Protein AF-A0ABD0RHL5-F1 (afdb_monomer)

Sequence (96 aa):
MDLGRPHHSIRCMAVVHDKVWCGNKNKIHVIQPKSMQIEKSFDAHPRKESQVRQLAWIGDGVWVSIRLDSTLRLYHALTHQHLQDVDIEPYVSKML

Organism: Cirrhinus mrigala (NCBI:txid683832)

Mean predicted aligned error: 4.78 Å

Nearest PDB structures (foldseek):
  2faw-assembly2_B  TM=7.941E-01  e=1.315E-03  Carica papaya
  8s9s-assembly1_1  TM=8.165E-01  e=1.350E-02  Homo sapiens
  8eoi-assembly1_A  TM=7.685E-01  e=3.579E-02  Homo sapiens
  9c7v-assembly1_1  TM=8.052E-01  e=6.493E-02  Homo sapiens
  6ww7-assembly1_A  TM=7.686E-01  e=4.692E-02  Homo sapiens

Structure (mmCIF, N/CA/C/O backbone):
data_AF-A0ABD0RHL5-F1
#
_entry.id   AF-A0ABD0RHL5-F1
#
loop_
_atom_site.group_PDB
_atom_site.id
_atom_site.type_symbol
_atom_site.label_atom_id
_atom_site.label_alt_id
_atom_site.label_comp_id
_atom_site.label_asym_id
_atom_site.label_entity_id
_atom_site.label_seq_id
_atom_site.pdbx_PDB_ins_code
_atom_site.Cartn_x
_atom_site.Cartn_y
_atom_site.Cartn_z
_atom_site.occupancy
_atom_site.B_iso_or_equiv
_atom_site.auth_seq_id
_atom_site.auth_comp_id
_atom_site.auth_asym_id
_atom_site.auth_atom_id
_atom_site.pdbx_PDB_model_num
ATOM 1 N N . MET A 1 1 ? -9.231 16.945 13.592 1.00 53.72 1 MET A N 1
ATOM 2 C CA . MET A 1 1 ? -8.273 16.058 12.909 1.00 53.72 1 MET A CA 1
ATOM 3 C C . MET A 1 1 ? -7.630 16.874 11.806 1.00 53.72 1 MET A C 1
ATOM 5 O O . MET A 1 1 ? -8.352 17.322 10.928 1.00 53.72 1 MET A O 1
ATOM 9 N N . ASP A 1 2 ? -6.333 17.145 11.898 1.00 57.09 2 ASP A N 1
ATOM 10 C CA . ASP A 1 2 ? -5.582 17.802 10.827 1.00 57.09 2 ASP A CA 1
ATOM 11 C C . ASP A 1 2 ? -4.452 16.853 10.411 1.00 57.09 2 ASP A C 1
ATOM 13 O O . ASP A 1 2 ? -3.783 16.278 11.269 1.00 57.09 2 ASP A O 1
ATOM 17 N N . LEU A 1 3 ? -4.269 16.653 9.106 1.00 62.06 3 LEU A N 1
ATOM 18 C CA . LEU A 1 3 ? -3.155 15.875 8.547 1.00 62.06 3 LEU A CA 1
ATOM 19 C C . LEU A 1 3 ? -1.852 16.707 8.510 1.00 62.06 3 LEU A C 1
ATOM 21 O O . LEU A 1 3 ? -0.839 16.260 7.973 1.00 62.06 3 LEU A O 1
ATOM 25 N N . GLY A 1 4 ? -1.880 17.909 9.095 1.00 60.47 4 GLY A N 1
ATOM 26 C CA . GLY A 1 4 ? -0.854 18.940 9.019 1.00 60.47 4 GLY A CA 1
ATOM 27 C C . GLY A 1 4 ? -1.260 20.030 8.023 1.00 60.47 4 GLY A C 1
ATOM 28 O O . GLY A 1 4 ? -2.121 19.815 7.173 1.00 60.47 4 GLY A O 1
ATOM 29 N N . ARG A 1 5 ? -0.611 21.205 8.101 1.00 54.56 5 ARG A N 1
ATOM 30 C CA . ARG A 1 5 ? -0.912 22.358 7.227 1.00 54.56 5 ARG A CA 1
ATOM 31 C C . ARG A 1 5 ? -1.026 21.926 5.751 1.00 54.56 5 ARG A C 1
ATOM 33 O O . ARG A 1 5 ? -0.140 21.207 5.274 1.00 54.56 5 ARG A O 1
ATOM 40 N N . PRO A 1 6 ? -2.061 22.373 5.010 1.00 59.38 6 PRO A N 1
ATOM 41 C CA . PRO A 1 6 ? -2.443 21.818 3.714 1.00 59.38 6 PRO A CA 1
ATOM 42 C C . PRO A 1 6 ? -1.499 22.306 2.616 1.00 59.38 6 PRO A C 1
ATOM 44 O O . PRO A 1 6 ? -1.839 23.155 1.801 1.00 59.38 6 PRO A O 1
ATOM 47 N N . HIS A 1 7 ? -0.284 21.774 2.580 1.00 65.94 7 HIS A N 1
ATOM 48 C CA . HIS A 1 7 ? 0.602 22.003 1.446 1.00 65.94 7 HIS A CA 1
ATOM 49 C C . HIS A 1 7 ? 0.277 21.038 0.294 1.00 65.94 7 HIS A C 1
ATOM 51 O O . HIS A 1 7 ? 0.609 21.330 -0.852 1.00 65.94 7 HIS A O 1
ATOM 57 N N . HIS A 1 8 ? -0.362 19.888 0.575 1.00 74.00 8 HIS A N 1
ATOM 58 C CA . HIS A 1 8 ? -0.624 18.841 -0.420 1.00 74.00 8 HIS A CA 1
ATOM 59 C C . HIS A 1 8 ? -1.893 18.037 -0.111 1.00 74.00 8 HIS A C 1
ATOM 61 O O . HIS A 1 8 ? -2.056 17.530 0.998 1.00 74.00 8 HIS A O 1
ATOM 67 N N . SER A 1 9 ? -2.756 17.876 -1.116 1.00 86.38 9 SER A N 1
ATOM 68 C CA . SER A 1 9 ? -3.997 17.098 -1.036 1.00 86.38 9 SER A CA 1
ATOM 69 C C . SER A 1 9 ? -3.754 15.592 -0.886 1.00 86.38 9 SER A C 1
ATOM 71 O O . SER A 1 9 ? -2.731 15.064 -1.330 1.00 86.38 9 SER A O 1
ATOM 73 N N . ILE A 1 10 ? -4.731 14.879 -0.317 1.00 92.56 10 ILE A N 1
ATOM 74 C CA . ILE A 1 10 ? -4.810 13.417 -0.440 1.00 92.56 10 ILE A CA 1
ATOM 75 C C . ILE A 1 10 ? -4.922 13.061 -1.924 1.00 92.56 10 ILE A C 1
ATOM 77 O O . ILE A 1 10 ? -5.784 13.583 -2.631 1.00 92.56 10 ILE A O 1
ATOM 81 N N . ARG A 1 11 ? -4.030 12.192 -2.406 1.00 95.38 11 ARG A N 1
ATOM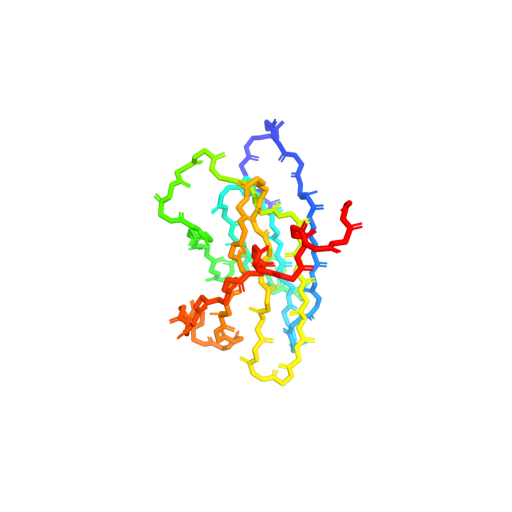 82 C CA . ARG A 1 11 ? -3.971 11.805 -3.820 1.00 95.38 11 ARG A CA 1
ATOM 83 C C . ARG A 1 11 ? -4.922 10.661 -4.146 1.00 95.38 11 ARG A C 1
ATOM 85 O O . ARG A 1 11 ? -5.499 10.638 -5.228 1.00 95.38 11 ARG A O 1
ATOM 92 N N . CYS A 1 12 ? -5.023 9.697 -3.243 1.00 96.69 12 CYS A N 1
ATOM 93 C CA . CYS A 1 12 ? -5.841 8.503 -3.399 1.00 96.69 12 CYS A CA 1
ATOM 94 C C . CYS A 1 12 ? -6.254 7.978 -2.026 1.00 96.69 12 CYS A C 1
ATOM 96 O O . CYS A 1 12 ? -5.626 8.294 -1.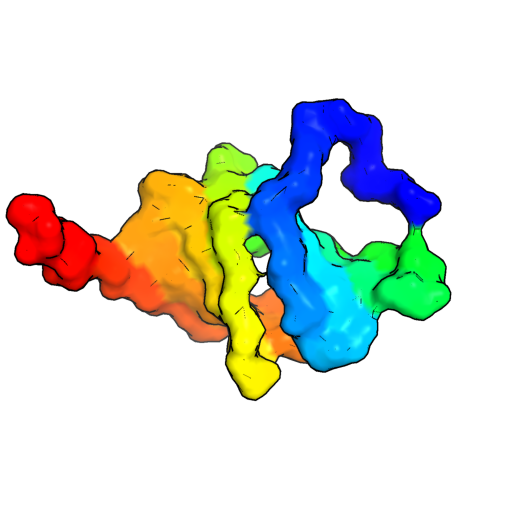012 1.00 96.69 12 CYS A O 1
ATOM 98 N N . MET A 1 13 ? -7.319 7.187 -2.010 1.00 97.38 13 MET A N 1
ATOM 99 C CA . MET A 1 13 ? -7.880 6.621 -0.797 1.00 97.38 13 MET A CA 1
ATOM 100 C C . MET A 1 13 ? -8.532 5.277 -1.116 1.00 97.38 13 MET A C 1
ATOM 102 O O . MET A 1 13 ? -9.112 5.126 -2.190 1.00 97.38 13 MET A O 1
ATOM 106 N N . ALA A 1 14 ? -8.446 4.324 -0.194 1.00 97.88 14 ALA A N 1
ATOM 107 C CA . ALA A 1 14 ? -9.137 3.043 -0.279 1.00 97.88 14 ALA A CA 1
ATOM 108 C C . ALA A 1 14 ? -9.707 2.662 1.090 1.00 97.88 14 ALA A C 1
ATOM 110 O O . ALA A 1 14 ? -9.071 2.889 2.122 1.00 97.88 14 ALA A O 1
ATOM 111 N N . VAL A 1 15 ? -10.904 2.078 1.095 1.00 97.69 15 VAL A N 1
ATOM 112 C CA . VAL A 1 15 ? -11.441 1.401 2.281 1.00 97.69 15 VAL A CA 1
ATOM 113 C C . VAL A 1 15 ? -10.713 0.067 2.411 1.00 97.69 15 VAL A C 1
ATOM 115 O O . VAL A 1 15 ? -10.601 -0.657 1.426 1.00 97.69 15 VAL A O 1
ATOM 118 N N . VAL A 1 16 ? -10.189 -0.223 3.599 1.00 98.06 16 VAL A N 1
ATOM 119 C CA . VAL A 1 16 ? -9.409 -1.425 3.915 1.00 98.06 16 VAL A CA 1
ATOM 120 C C . VAL A 1 16 ? -9.942 -1.971 5.233 1.00 98.06 16 VAL A C 1
ATOM 122 O O . VAL A 1 16 ? -9.700 -1.386 6.290 1.00 98.06 16 VAL A O 1
ATOM 125 N N . HIS A 1 17 ? -10.702 -3.064 5.171 1.00 96.38 17 HIS A N 1
ATOM 126 C CA . HIS A 1 17 ? -11.519 -3.544 6.292 1.00 96.38 17 HIS A CA 1
ATOM 127 C C . HIS A 1 17 ? -12.395 -2.423 6.889 1.00 96.38 17 HIS A C 1
ATOM 129 O O . HIS A 1 17 ? -13.204 -1.830 6.178 1.00 96.38 17 HIS A O 1
ATOM 135 N N . ASP A 1 18 ? -12.255 -2.131 8.185 1.00 96.50 18 ASP A N 1
ATOM 136 C CA . ASP A 1 18 ? -12.989 -1.088 8.905 1.00 96.50 18 ASP A CA 1
ATOM 137 C C . ASP A 1 18 ? -12.283 0.281 8.901 1.00 96.50 18 ASP A C 1
ATOM 139 O O . ASP A 1 18 ? -12.778 1.233 9.510 1.00 9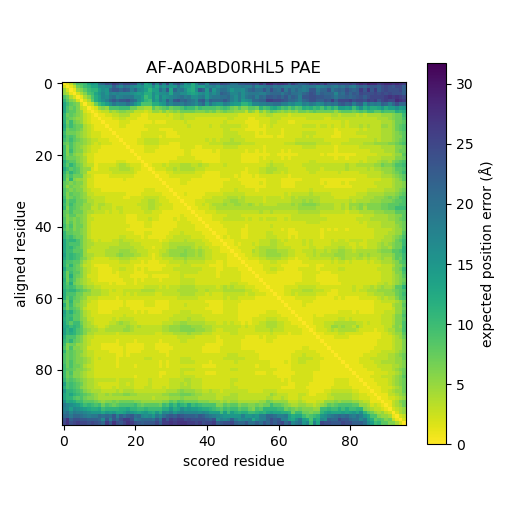6.50 18 ASP A O 1
ATOM 143 N N . LYS A 1 19 ? -11.157 0.394 8.186 1.00 97.81 19 LYS A N 1
ATOM 144 C CA . LYS A 1 19 ? -10.291 1.577 8.139 1.00 97.81 19 LYS A CA 1
ATOM 145 C C . LYS A 1 19 ? -10.250 2.183 6.748 1.00 97.81 19 LYS A C 1
ATOM 147 O O . LYS A 1 19 ? -10.662 1.592 5.751 1.00 97.81 19 LYS A O 1
ATOM 152 N N . VAL A 1 20 ? -9.693 3.383 6.675 1.00 98.00 20 VAL A N 1
ATOM 153 C CA . VAL A 1 20 ? -9.462 4.095 5.423 1.00 98.00 20 VAL A CA 1
ATOM 154 C C . VAL A 1 20 ? -7.973 4.375 5.278 1.00 98.00 20 VAL A C 1
ATOM 156 O O . VAL A 1 20 ? -7.369 5.012 6.139 1.00 98.00 20 VAL A O 1
ATOM 159 N N . TRP A 1 21 ? -7.369 3.890 4.197 1.00 98.12 21 TRP A N 1
ATOM 160 C CA . TRP A 1 21 ? -5.982 4.188 3.849 1.00 98.12 21 TRP A CA 1
ATOM 161 C C . TRP A 1 21 ? -5.944 5.359 2.873 1.00 98.12 21 TRP A C 1
ATOM 163 O O . TRP A 1 21 ? -6.610 5.325 1.841 1.00 98.12 21 TRP A O 1
ATOM 173 N N . CYS A 1 22 ? -5.136 6.372 3.174 1.00 97.50 22 CYS A N 1
ATOM 174 C CA . CYS A 1 22 ? -4.990 7.592 2.384 1.00 97.50 22 CYS A CA 1
ATOM 175 C C . CYS A 1 22 ? -3.538 7.780 1.938 1.00 97.50 22 CYS A C 1
ATOM 177 O O . CYS A 1 22 ? -2.633 7.801 2.771 1.00 97.50 22 CYS A O 1
ATOM 179 N N . GLY A 1 23 ? -3.315 7.990 0.641 1.00 96.75 23 GLY A N 1
ATOM 180 C CA . GLY A 1 23 ? -2.010 8.354 0.090 1.00 96.75 23 GLY A CA 1
ATOM 181 C C . GLY A 1 23 ? -1.792 9.869 0.075 1.00 96.75 23 GLY A C 1
ATOM 182 O O . GLY A 1 23 ? -2.566 10.604 -0.545 1.00 96.75 23 GLY A O 1
ATOM 183 N N . ASN A 1 24 ? -0.717 10.342 0.710 1.00 93.56 24 ASN A N 1
ATOM 184 C CA . ASN A 1 24 ? -0.282 11.741 0.701 1.00 93.56 24 ASN A CA 1
ATOM 185 C C . ASN A 1 24 ? 1.243 11.818 0.541 1.00 93.56 24 ASN A C 1
ATOM 187 O O . ASN A 1 24 ? 1.979 11.302 1.377 1.00 93.56 24 ASN A O 1
ATOM 191 N N . LYS A 1 25 ? 1.733 12.462 -0.528 1.00 92.38 25 LYS A N 1
ATOM 192 C CA . LYS A 1 25 ? 3.162 12.431 -0.903 1.00 92.38 25 LYS A CA 1
ATOM 193 C C . LYS A 1 25 ? 3.719 11.000 -0.877 1.00 92.38 25 LYS A C 1
ATOM 195 O O . LYS A 1 25 ? 3.150 10.126 -1.520 1.00 92.38 25 LYS A O 1
ATOM 200 N N . ASN A 1 26 ? 4.804 10.769 -0.143 1.00 94.81 26 ASN A N 1
ATOM 201 C CA . ASN A 1 26 ? 5.465 9.489 0.030 1.00 94.81 26 ASN A CA 1
ATOM 202 C C . ASN A 1 26 ? 4.873 8.672 1.189 1.00 94.81 26 ASN A C 1
ATOM 204 O O . ASN A 1 26 ? 5.481 7.680 1.569 1.00 94.81 26 ASN A O 1
ATOM 208 N N . LYS A 1 27 ? 3.741 9.078 1.781 1.00 95.81 27 LYS A N 1
ATOM 209 C CA . LYS A 1 27 ? 3.165 8.456 2.977 1.00 95.81 27 LYS A CA 1
ATOM 210 C C . LYS A 1 27 ? 1.802 7.830 2.735 1.00 95.81 27 LYS A C 1
ATOM 212 O O . LYS A 1 27 ? 1.002 8.316 1.932 1.00 95.81 27 LYS A O 1
ATOM 217 N N . ILE A 1 28 ? 1.536 6.787 3.514 1.00 97.81 28 ILE A N 1
ATOM 218 C CA . ILE A 1 28 ? 0.202 6.252 3.765 1.00 97.81 28 ILE A CA 1
ATOM 219 C C . ILE A 1 28 ? -0.225 6.652 5.174 1.00 97.81 28 ILE A C 1
ATOM 221 O O . ILE A 1 28 ? 0.537 6.496 6.131 1.00 97.81 28 ILE A O 1
ATOM 225 N N . HIS A 1 29 ? -1.458 7.132 5.295 1.00 97.25 29 HIS A N 1
ATOM 226 C CA . HIS A 1 29 ? -2.136 7.366 6.564 1.00 97.25 29 HIS A CA 1
ATOM 227 C C . HIS A 1 29 ? -3.295 6.385 6.700 1.00 97.25 29 HIS A C 1
ATOM 229 O O . HIS A 1 29 ? -4.127 6.293 5.801 1.00 97.25 29 HIS A O 1
ATOM 235 N N . VAL A 1 30 ? -3.358 5.677 7.822 1.00 97.94 30 VAL A N 1
ATOM 236 C CA . VAL A 1 30 ? -4.458 4.771 8.159 1.00 97.94 30 VAL A CA 1
ATOM 237 C C . VAL A 1 30 ? -5.355 5.474 9.157 1.00 97.94 30 VAL A C 1
ATOM 239 O O . VAL A 1 30 ? -4.901 5.877 10.229 1.00 97.94 30 VAL A O 1
ATOM 242 N N . ILE A 1 31 ? -6.610 5.662 8.773 1.00 97.56 31 ILE A N 1
ATOM 243 C CA . ILE A 1 31 ? -7.587 6.472 9.488 1.00 97.56 31 ILE A CA 1
ATOM 244 C C . ILE A 1 31 ? -8.729 5.585 9.959 1.00 97.56 31 ILE A C 1
ATOM 246 O O . ILE A 1 31 ? -9.300 4.837 9.163 1.00 97.56 31 ILE A O 1
ATOM 250 N N . GLN A 1 32 ? -9.098 5.736 11.231 1.00 97.25 32 GLN A N 1
ATOM 251 C CA . GLN A 1 32 ? -10.318 5.157 11.770 1.00 97.25 32 GLN A CA 1
ATOM 252 C C . GLN A 1 32 ? -11.496 6.102 11.502 1.00 97.25 32 GLN A C 1
ATOM 254 O O . GLN A 1 32 ? -11.571 7.169 12.121 1.00 97.25 32 GLN A O 1
ATOM 259 N N . PRO A 1 33 ? -12.438 5.748 10.608 1.00 95.00 33 PRO A N 1
ATOM 260 C CA . PRO A 1 33 ? -13.471 6.677 10.150 1.00 95.00 33 PRO A CA 1
ATOM 261 C C . PRO A 1 33 ? -14.489 7.031 11.241 1.00 95.00 33 PRO A C 1
ATOM 263 O O . PRO A 1 33 ? -15.064 8.112 11.214 1.00 95.00 33 PRO A O 1
ATOM 266 N N . LYS A 1 34 ? -14.705 6.151 12.229 1.00 94.75 34 LYS A N 1
ATOM 267 C CA . LYS A 1 34 ? -15.653 6.405 13.329 1.00 94.75 34 LYS A CA 1
ATOM 268 C C . LYS A 1 34 ? -15.129 7.420 14.344 1.00 94.75 34 LYS A C 1
ATOM 270 O O . LYS A 1 34 ? -15.888 8.249 14.826 1.00 94.75 34 LYS A O 1
ATOM 275 N N . SER A 1 35 ? -13.846 7.335 14.689 1.00 94.94 35 SER A N 1
ATOM 276 C CA . SER A 1 35 ? -13.212 8.237 15.660 1.00 94.94 35 SER A CA 1
ATOM 277 C C . SER A 1 35 ? -12.546 9.444 15.002 1.00 94.94 35 SER A C 1
ATOM 279 O O . SER A 1 35 ? -12.172 10.383 15.704 1.00 94.94 35 SER A O 1
ATOM 281 N N . MET A 1 36 ? -12.394 9.426 13.673 1.00 91.94 36 MET A N 1
ATOM 282 C CA . MET A 1 36 ? -11.668 10.434 12.901 1.00 91.94 36 MET A CA 1
ATOM 283 C C . MET A 1 36 ? -10.249 10.641 13.455 1.00 91.94 36 MET A C 1
ATOM 285 O O . MET A 1 36 ? -9.810 11.767 13.693 1.00 91.94 36 MET A O 1
ATOM 289 N N . GLN A 1 37 ? -9.543 9.533 13.704 1.00 94.25 37 GLN A N 1
ATOM 290 C CA . GLN A 1 37 ? -8.166 9.524 14.204 1.00 94.25 37 GLN A CA 1
ATOM 291 C C . GLN A 1 37 ? -7.231 8.799 13.243 1.00 94.25 37 GLN A C 1
ATOM 293 O O . GLN A 1 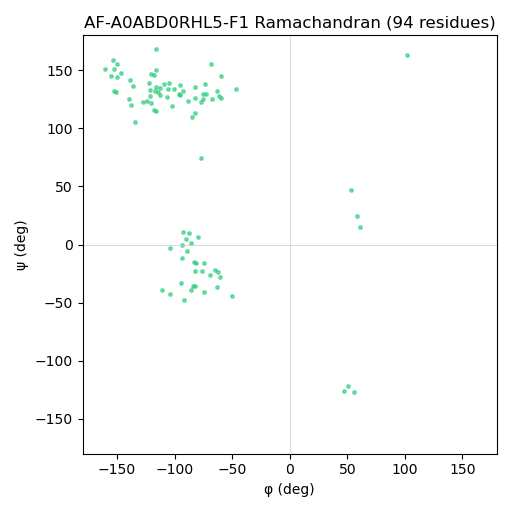37 ? -7.619 7.838 12.581 1.00 94.25 37 GLN A O 1
ATOM 298 N N . ILE A 1 38 ? -5.986 9.273 13.177 1.00 95.44 38 ILE A N 1
ATOM 299 C CA . ILE A 1 38 ? -4.916 8.599 12.441 1.00 95.44 38 ILE A CA 1
ATOM 300 C C . ILE A 1 38 ? -4.365 7.514 13.360 1.00 95.44 38 ILE A C 1
ATOM 302 O O . ILE A 1 38 ? -3.754 7.822 14.378 1.00 95.44 38 ILE A O 1
ATOM 306 N N . GLU A 1 39 ? -4.557 6.253 12.999 1.00 96.31 39 GLU A N 1
ATOM 307 C CA . GLU A 1 39 ? -4.017 5.127 13.763 1.00 96.31 39 GLU A CA 1
ATOM 308 C C . GLU A 1 39 ? -2.557 4.850 13.413 1.00 96.31 39 GLU A C 1
ATOM 310 O O . GLU A 1 39 ? -1.749 4.478 14.264 1.00 96.31 39 GLU A O 1
ATOM 315 N N . LYS A 1 40 ? -2.203 5.031 12.137 1.00 96.88 40 LYS A N 1
ATOM 316 C CA . LYS A 1 40 ? -0.851 4.783 11.647 1.00 96.88 40 LYS A CA 1
ATOM 317 C C . LYS A 1 40 ? -0.491 5.752 10.537 1.00 96.88 40 LYS A C 1
ATOM 319 O O . LYS A 1 40 ? -1.325 6.179 9.745 1.00 96.88 40 LYS A O 1
ATOM 324 N N . SER A 1 41 ? 0.787 6.095 10.470 1.00 96.94 41 SER A N 1
ATOM 325 C CA . SER A 1 41 ? 1.391 6.745 9.313 1.00 96.94 41 SER A CA 1
ATOM 326 C C . SER A 1 41 ? 2.730 6.090 9.028 1.00 96.94 41 SER A C 1
ATOM 328 O O . SER A 1 41 ? 3.486 5.813 9.962 1.00 96.94 41 SER A O 1
ATOM 330 N N . PHE A 1 42 ? 3.015 5.822 7.761 1.00 97.38 42 PHE A N 1
ATOM 331 C CA . PHE A 1 42 ? 4.272 5.209 7.342 1.00 97.38 42 PHE A CA 1
ATOM 332 C C . PHE A 1 42 ? 4.666 5.670 5.941 1.00 97.38 42 PHE A C 1
ATOM 334 O O . PHE A 1 42 ? 3.816 6.092 5.155 1.00 97.38 42 PHE A O 1
ATOM 341 N N . ASP A 1 43 ? 5.962 5.610 5.646 1.00 96.50 43 ASP A N 1
ATOM 342 C CA . ASP A 1 43 ? 6.473 5.904 4.313 1.00 96.50 43 ASP A CA 1
ATOM 343 C C . ASP A 1 43 ? 6.161 4.725 3.374 1.00 96.50 43 ASP A C 1
ATOM 345 O O . ASP A 1 43 ? 6.493 3.572 3.647 1.00 96.50 43 ASP A O 1
ATOM 349 N N . ALA A 1 44 ? 5.501 5.025 2.258 1.00 96.25 44 ALA A N 1
ATOM 350 C CA . ALA A 1 44 ? 5.136 4.078 1.208 1.00 96.25 44 ALA A CA 1
ATOM 351 C C . ALA A 1 44 ? 6.333 3.661 0.344 1.00 96.25 44 ALA A C 1
ATOM 353 O O . ALA A 1 44 ? 6.244 2.717 -0.430 1.00 96.25 44 ALA A O 1
ATOM 354 N N . HIS A 1 45 ? 7.434 4.405 0.412 1.00 94.44 45 HIS A N 1
ATOM 355 C CA . HIS A 1 45 ? 8.648 4.129 -0.338 1.00 94.44 45 HIS A CA 1
ATOM 356 C C . HIS A 1 45 ? 9.855 4.741 0.395 1.00 94.44 45 HIS A C 1
ATOM 358 O O . HIS A 1 45 ? 9.707 5.824 0.969 1.00 94.44 45 HIS A O 1
ATOM 364 N N . PRO A 1 46 ? 11.048 4.109 0.375 1.00 92.44 46 PRO A N 1
ATOM 365 C CA . PRO A 1 46 ? 12.236 4.650 1.044 1.00 92.44 46 PRO A CA 1
ATOM 366 C C . PRO A 1 46 ? 12.681 6.023 0.518 1.00 92.44 46 PRO A C 1
ATOM 368 O O . PRO A 1 46 ? 13.280 6.807 1.254 1.00 92.44 46 PRO A O 1
ATOM 371 N N . ARG A 1 47 ? 12.387 6.330 -0.753 1.00 93.75 47 ARG A N 1
ATOM 372 C CA . ARG A 1 47 ? 12.678 7.639 -1.355 1.00 93.75 47 ARG A CA 1
ATOM 373 C C . ARG A 1 47 ? 11.587 8.649 -0.995 1.00 93.75 47 ARG A C 1
ATOM 375 O O . ARG A 1 47 ? 10.405 8.402 -1.224 1.00 93.75 47 ARG A O 1
ATOM 382 N N . LYS A 1 48 ? 11.971 9.800 -0.441 1.00 90.31 48 LYS A N 1
ATOM 383 C CA . LYS A 1 48 ? 11.031 10.793 0.120 1.00 90.31 48 LYS A CA 1
ATOM 384 C C . LYS A 1 48 ? 10.306 11.620 -0.941 1.00 90.31 48 LYS A C 1
ATOM 386 O O . LYS A 1 48 ? 9.246 12.181 -0.680 1.00 90.31 48 LYS A O 1
ATOM 391 N N . GLU A 1 49 ? 10.888 11.715 -2.124 1.00 91.44 49 GLU A N 1
ATOM 392 C CA . GLU A 1 49 ? 10.351 12.406 -3.291 1.00 91.44 49 GLU A CA 1
ATOM 393 C C . GLU A 1 49 ? 9.322 11.567 -4.061 1.00 91.44 49 GLU A C 1
ATOM 395 O O . GLU A 1 49 ? 8.551 12.114 -4.856 1.00 91.44 49 GLU A O 1
ATOM 400 N N . SER A 1 50 ? 9.274 10.256 -3.800 1.00 94.25 50 SER A N 1
ATOM 401 C CA . SER A 1 50 ? 8.272 9.350 -4.354 1.00 94.25 50 SER A CA 1
ATOM 402 C C . SER A 1 50 ? 6.862 9.782 -3.956 1.00 94.25 50 SER A C 1
ATOM 404 O O . SER A 1 50 ? 6.617 10.275 -2.857 1.00 94.25 50 SER A O 1
ATOM 406 N N . GLN A 1 51 ? 5.903 9.585 -4.858 1.00 95.44 51 GLN A N 1
ATOM 407 C CA . GLN A 1 51 ? 4.515 9.975 -4.622 1.00 95.44 51 GLN A CA 1
ATOM 408 C C . GLN A 1 51 ? 3.602 8.771 -4.786 1.00 95.44 51 GLN A C 1
ATOM 410 O O . GLN A 1 51 ? 3.567 8.165 -5.855 1.00 95.44 51 GLN A O 1
ATOM 415 N N . VAL A 1 52 ? 2.832 8.456 -3.749 1.00 97.00 52 VAL A N 1
ATOM 416 C CA . VAL A 1 52 ? 1.768 7.456 -3.810 1.00 97.00 52 VAL A CA 1
ATOM 417 C C . VAL A 1 52 ? 0.735 7.910 -4.829 1.00 97.00 52 VAL A C 1
ATOM 419 O O . VAL A 1 52 ? 0.252 9.045 -4.779 1.00 97.00 52 VAL A O 1
ATOM 422 N N . ARG A 1 53 ? 0.398 7.027 -5.770 1.00 96.56 53 ARG A N 1
ATOM 423 C CA . ARG A 1 53 ? -0.494 7.358 -6.883 1.00 96.56 53 ARG A CA 1
ATOM 424 C C . ARG A 1 53 ? -1.848 6.665 -6.794 1.00 96.56 53 ARG A C 1
ATOM 426 O O . ARG A 1 53 ? -2.849 7.312 -7.093 1.00 96.56 53 ARG A O 1
ATOM 433 N N . GLN A 1 54 ? -1.873 5.407 -6.369 1.00 97.56 54 GLN A N 1
ATOM 434 C CA . GLN A 1 54 ? -3.082 4.598 -6.272 1.00 97.56 54 GLN A CA 1
ATOM 435 C C . GLN A 1 54 ? -2.929 3.530 -5.190 1.00 97.56 54 GLN A C 1
ATOM 437 O O . GLN A 1 54 ? -1.818 3.065 -4.920 1.00 97.56 54 GLN A O 1
ATOM 442 N N . LEU A 1 55 ? -4.068 3.166 -4.602 1.00 98.31 55 LEU A N 1
ATOM 443 C CA . LEU A 1 55 ? -4.238 2.073 -3.656 1.00 98.31 55 LEU A CA 1
ATOM 444 C C . LEU A 1 55 ? -5.276 1.099 -4.215 1.00 98.31 55 LEU A C 1
ATOM 446 O O . LEU A 1 55 ? -6.295 1.540 -4.748 1.00 98.31 55 LEU A O 1
ATOM 450 N N . ALA A 1 56 ? -5.030 -0.199 -4.078 1.00 98.19 56 ALA A N 1
ATOM 451 C CA . ALA A 1 56 ? -6.001 -1.243 -4.388 1.00 98.19 56 ALA A CA 1
ATOM 452 C C . ALA A 1 56 ? -5.931 -2.337 -3.319 1.00 98.19 56 ALA A C 1
ATOM 454 O O . ALA A 1 56 ? -4.860 -2.873 -3.052 1.00 98.19 56 ALA A O 1
ATOM 455 N N . TRP A 1 57 ? -7.060 -2.654 -2.691 1.00 98.38 57 TRP A N 1
ATOM 456 C CA . TRP A 1 57 ? -7.129 -3.607 -1.582 1.00 98.38 57 TRP A CA 1
ATOM 457 C C . TRP A 1 57 ? -7.826 -4.905 -1.995 1.00 98.38 57 TRP A C 1
ATOM 459 O O . TRP A 1 57 ? -8.842 -4.868 -2.688 1.00 98.38 57 TRP A O 1
ATOM 469 N N . ILE A 1 58 ? -7.279 -6.038 -1.547 1.00 97.31 58 ILE A N 1
ATOM 470 C CA . ILE A 1 58 ? -7.889 -7.365 -1.642 1.00 97.31 58 ILE A CA 1
ATOM 471 C C . ILE A 1 58 ? -7.382 -8.277 -0.513 1.00 97.31 58 ILE A C 1
ATOM 473 O O . ILE A 1 58 ? -6.178 -8.387 -0.290 1.00 97.31 58 ILE A O 1
ATOM 477 N N . GLY A 1 59 ? -8.293 -8.963 0.186 1.00 96.62 59 GLY A N 1
ATOM 478 C CA . GLY A 1 59 ? -7.938 -9.859 1.296 1.00 96.62 59 GLY A CA 1
ATOM 479 C C . GLY A 1 59 ? -7.130 -9.135 2.376 1.00 96.62 59 GLY A C 1
ATOM 480 O O . GLY A 1 59 ? -7.526 -8.062 2.819 1.00 96.62 59 GLY A O 1
ATOM 481 N N . ASP A 1 60 ? -5.968 -9.676 2.738 1.00 97.31 60 ASP A N 1
ATOM 482 C CA . ASP A 1 60 ? -5.043 -9.044 3.692 1.00 97.31 60 ASP A CA 1
ATOM 483 C C . ASP A 1 60 ? -3.971 -8.175 3.007 1.00 97.31 60 ASP A C 1
ATOM 485 O O . ASP A 1 60 ? -3.011 -7.745 3.646 1.00 97.31 60 ASP A O 1
ATOM 489 N N . GLY A 1 61 ? -4.109 -7.911 1.704 1.00 98.12 61 GLY A N 1
ATOM 490 C CA . GLY A 1 61 ? -3.125 -7.213 0.883 1.00 98.12 61 GLY A CA 1
ATOM 491 C C . GLY A 1 61 ? -3.616 -5.867 0.354 1.00 98.12 61 GLY A C 1
ATOM 492 O O . GLY A 1 61 ? -4.689 -5.763 -0.240 1.00 98.12 61 GLY A O 1
ATOM 493 N N . VAL A 1 62 ? -2.801 -4.826 0.510 1.00 98.62 62 VAL A N 1
ATOM 494 C CA . VAL A 1 62 ? -3.010 -3.513 -0.108 1.00 98.62 62 VAL A CA 1
ATOM 495 C C . VAL A 1 62 ? -1.866 -3.225 -1.070 1.00 98.62 62 VAL A C 1
ATOM 497 O O . VAL A 1 62 ? -0.715 -3.070 -0.662 1.00 98.62 62 VAL A O 1
ATOM 500 N N . TRP A 1 63 ? -2.191 -3.135 -2.354 1.00 98.31 63 TRP A N 1
ATOM 501 C CA . TRP A 1 63 ? -1.272 -2.737 -3.410 1.00 98.31 63 TRP A CA 1
ATOM 502 C C . TRP A 1 63 ? -1.158 -1.222 -3.490 1.00 98.31 63 TRP A C 1
ATOM 504 O O . TRP A 1 63 ? -2.160 -0.504 -3.470 1.00 98.31 63 TRP A O 1
ATOM 514 N N . VAL A 1 64 ? 0.075 -0.748 -3.627 1.00 98.38 64 VAL A N 1
ATOM 515 C CA . VAL A 1 64 ? 0.431 0.664 -3.698 1.00 98.38 64 VAL A CA 1
ATOM 516 C C . VAL A 1 64 ? 1.276 0.896 -4.942 1.00 98.38 64 VAL A C 1
ATOM 518 O O . VAL A 1 64 ? 2.342 0.301 -5.097 1.00 98.38 64 VAL A O 1
ATOM 521 N N . SER A 1 65 ? 0.826 1.791 -5.820 1.00 97.75 65 SER A N 1
ATOM 522 C CA . SER A 1 65 ? 1.631 2.248 -6.957 1.00 97.75 65 SER A CA 1
ATOM 523 C C . SER A 1 65 ? 2.359 3.545 -6.609 1.00 97.75 65 SER A C 1
ATOM 525 O O . SER A 1 65 ? 1.733 4.480 -6.084 1.00 97.75 65 SER A O 1
ATOM 527 N N . ILE A 1 66 ? 3.630 3.650 -6.986 1.00 96.94 66 ILE A N 1
ATOM 528 C CA . ILE A 1 66 ? 4.442 4.856 -6.814 1.00 96.94 66 ILE A CA 1
ATOM 529 C C . ILE A 1 66 ? 4.607 5.572 -8.164 1.00 96.94 66 ILE A C 1
ATOM 531 O O . ILE A 1 66 ? 4.749 4.964 -9.219 1.00 96.94 66 ILE A O 1
ATOM 535 N N . ARG A 1 67 ? 4.517 6.905 -8.163 1.00 94.50 67 ARG A N 1
ATOM 536 C CA . ARG A 1 67 ? 4.686 7.727 -9.367 1.00 94.50 67 ARG A CA 1
ATOM 537 C C . ARG A 1 67 ? 6.106 7.570 -9.925 1.00 94.50 67 ARG A C 1
ATOM 539 O O . ARG A 1 67 ? 7.057 7.808 -9.190 1.00 94.50 67 ARG A O 1
ATOM 546 N N . LEU A 1 68 ? 6.197 7.338 -11.241 1.00 92.56 68 LEU A N 1
ATOM 547 C CA . LEU A 1 68 ? 7.457 7.153 -11.984 1.00 92.56 68 LEU A CA 1
ATOM 548 C C . LEU A 1 68 ? 8.301 5.980 -11.462 1.00 92.56 68 LEU A C 1
ATOM 550 O O . LEU A 1 68 ? 9.514 5.968 -11.634 1.00 92.56 68 LEU A O 1
ATOM 554 N N . ASP A 1 69 ? 7.648 5.016 -10.827 1.00 93.50 69 ASP A N 1
ATOM 555 C CA . ASP A 1 69 ? 8.246 3.771 -10.378 1.00 93.50 69 ASP A CA 1
ATOM 556 C C . ASP A 1 69 ? 7.577 2.630 -11.147 1.00 93.50 69 ASP A C 1
ATOM 558 O O . ASP A 1 69 ? 6.354 2.635 -11.323 1.00 93.50 69 ASP A O 1
ATOM 562 N N . SER A 1 70 ? 8.372 1.687 -11.641 1.00 93.56 70 SER A N 1
ATOM 563 C CA . SER A 1 70 ? 7.885 0.480 -12.307 1.00 93.56 70 SER A CA 1
ATOM 564 C C . SER A 1 70 ? 7.562 -0.640 -11.322 1.00 93.56 70 SER A C 1
ATOM 566 O O . SER A 1 70 ? 7.130 -1.704 -11.745 1.00 93.56 70 SER A O 1
ATOM 568 N N . THR A 1 71 ? 7.716 -0.424 -10.014 1.00 95.00 71 THR A N 1
ATOM 569 C CA . THR A 1 71 ? 7.371 -1.417 -8.997 1.00 95.00 71 THR A CA 1
ATOM 570 C C . THR A 1 71 ? 6.024 -1.128 -8.331 1.00 95.00 71 THR A C 1
ATOM 572 O O . THR A 1 71 ? 5.706 -0.005 -7.925 1.00 95.00 71 THR A O 1
ATOM 575 N N . LEU A 1 72 ? 5.204 -2.171 -8.196 1.00 97.12 72 LEU A N 1
ATOM 576 C CA . LEU A 1 72 ? 4.035 -2.186 -7.321 1.00 97.12 72 LEU A CA 1
ATOM 577 C C . LEU A 1 72 ? 4.436 -2.759 -5.967 1.00 97.12 72 LEU A C 1
ATOM 579 O O . LEU A 1 72 ? 5.052 -3.820 -5.903 1.00 97.12 72 LEU A O 1
ATOM 583 N N . ARG A 1 73 ? 4.045 -2.087 -4.885 1.00 98.06 73 ARG A N 1
ATOM 584 C CA . ARG A 1 73 ? 4.397 -2.492 -3.520 1.00 98.06 73 ARG A CA 1
ATOM 585 C C . ARG A 1 73 ? 3.183 -3.085 -2.819 1.00 98.06 73 ARG A C 1
ATOM 587 O O . ARG A 1 73 ? 2.135 -2.440 -2.764 1.00 98.06 73 ARG A O 1
ATOM 594 N N . LEU A 1 74 ? 3.319 -4.282 -2.262 1.00 98.44 74 LEU A N 1
ATOM 595 C CA . LEU A 1 74 ? 2.290 -4.947 -1.468 1.00 98.44 74 LEU A CA 1
ATOM 596 C C . LEU A 1 74 ? 2.534 -4.708 0.019 1.00 98.44 74 LEU A C 1
ATOM 598 O O . LEU A 1 74 ? 3.623 -4.973 0.530 1.00 98.44 74 LEU A O 1
ATOM 602 N N . TYR A 1 75 ? 1.497 -4.265 0.720 1.00 98.56 75 TYR A N 1
ATOM 603 C CA . TYR A 1 75 ? 1.490 -4.107 2.168 1.00 98.56 75 TYR A CA 1
ATOM 604 C C . TYR A 1 75 ? 0.441 -5.006 2.808 1.00 98.56 75 TYR A C 1
ATOM 606 O O . TYR A 1 75 ? -0.642 -5.198 2.261 1.00 98.56 75 TYR A O 1
ATOM 614 N N . HIS A 1 76 ? 0.738 -5.507 3.999 1.00 98.31 76 HIS A N 1
ATOM 615 C CA . HIS A 1 76 ? -0.232 -6.224 4.811 1.00 98.31 76 HIS A CA 1
ATOM 616 C C . HIS A 1 76 ? -1.257 -5.244 5.406 1.00 98.31 76 HIS A C 1
ATOM 618 O O . HIS A 1 76 ? -0.881 -4.272 6.063 1.00 98.31 76 HIS A O 1
ATOM 624 N N . ALA A 1 77 ? -2.549 -5.522 5.251 1.00 98.00 77 ALA A N 1
ATOM 625 C CA . ALA A 1 77 ? -3.647 -4.636 5.642 1.00 98.00 77 ALA A CA 1
ATOM 626 C C . ALA A 1 77 ? -3.707 -4.360 7.158 1.00 98.00 77 ALA A C 1
ATOM 628 O O .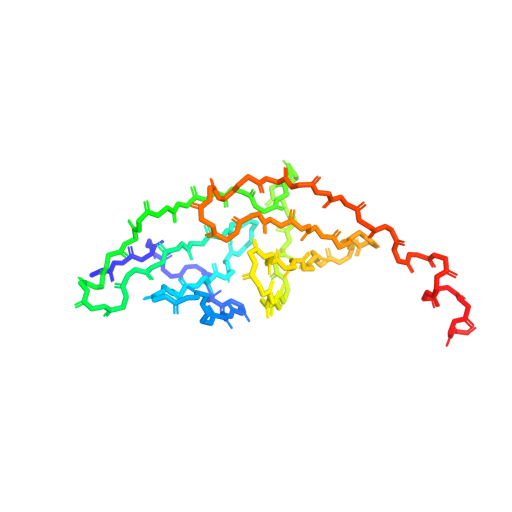 ALA A 1 77 ? -4.022 -3.249 7.578 1.00 98.00 77 ALA A O 1
ATOM 629 N N . LEU A 1 78 ? -3.384 -5.363 7.982 1.00 96.62 78 LEU A N 1
ATOM 630 C CA . LEU A 1 78 ? -3.421 -5.251 9.449 1.00 96.62 78 LEU A CA 1
ATOM 631 C C . LEU A 1 78 ? -2.088 -4.825 10.085 1.00 96.62 78 LEU A C 1
ATOM 63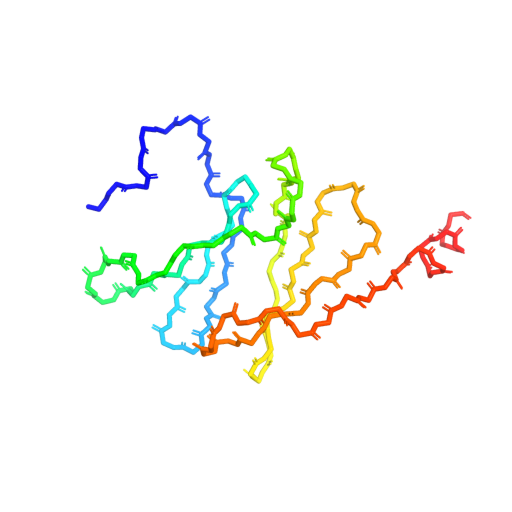3 O O . LEU A 1 78 ? -2.063 -3.935 10.933 1.00 96.62 78 LEU A O 1
ATOM 637 N N . THR A 1 79 ? -0.970 -5.454 9.702 1.00 97.38 79 THR A N 1
ATOM 638 C CA . THR A 1 79 ? 0.346 -5.163 10.300 1.00 97.38 79 THR A CA 1
ATOM 639 C C . THR A 1 79 ? 1.028 -3.950 9.668 1.00 97.38 79 THR A C 1
ATOM 641 O O . THR A 1 79 ? 1.962 -3.405 10.256 1.00 97.38 79 THR A O 1
ATOM 644 N N . HIS A 1 80 ? 0.551 -3.490 8.503 1.00 97.50 80 HIS A N 1
ATOM 645 C CA . HIS A 1 80 ? 1.147 -2.418 7.695 1.00 97.50 80 HIS A CA 1
ATOM 646 C C . HIS A 1 80 ? 2.574 -2.731 7.222 1.00 97.50 80 HIS A C 1
ATOM 648 O O . HIS A 1 80 ? 3.310 -1.835 6.806 1.00 97.50 80 HIS A O 1
ATOM 654 N N . GLN A 1 81 ? 2.984 -3.998 7.305 1.00 97.94 81 GLN A N 1
ATOM 655 C CA . GLN A 1 81 ? 4.302 -4.438 6.882 1.00 97.94 81 GLN A CA 1
ATOM 656 C C . GLN A 1 81 ? 4.375 -4.461 5.356 1.00 97.94 81 GLN A C 1
ATOM 658 O O . GLN A 1 81 ? 3.440 -4.906 4.691 1.00 97.94 81 GLN A O 1
ATOM 663 N N . HIS A 1 82 ? 5.496 -4.004 4.805 1.00 98.06 82 HIS A N 1
ATOM 664 C CA . HIS A 1 82 ? 5.826 -4.242 3.404 1.00 98.06 82 HIS A CA 1
ATOM 665 C C . HIS A 1 82 ? 6.103 -5.734 3.191 1.00 98.06 82 HIS A C 1
ATOM 667 O O . HIS A 1 82 ? 6.912 -6.319 3.909 1.00 98.06 82 HIS A O 1
ATOM 673 N N . LEU A 1 83 ? 5.399 -6.343 2.242 1.00 98.00 83 LEU A N 1
ATOM 674 C CA . LEU A 1 83 ? 5.472 -7.777 1.973 1.00 98.00 83 LEU A CA 1
ATOM 675 C C . LEU A 1 83 ? 6.281 -8.082 0.716 1.00 98.00 83 LEU A C 1
ATOM 677 O O . LEU A 1 83 ? 7.058 -9.032 0.704 1.00 98.00 83 LEU A O 1
ATOM 681 N N . GLN A 1 84 ? 6.079 -7.306 -0.350 1.00 97.62 84 GLN A N 1
ATOM 682 C CA . GLN A 1 84 ? 6.651 -7.619 -1.655 1.00 97.62 84 GLN A CA 1
ATOM 683 C C . GLN A 1 84 ? 6.692 -6.394 -2.569 1.00 97.62 84 GLN A C 1
ATOM 685 O O . GLN A 1 84 ? 5.828 -5.523 -2.481 1.00 97.62 84 GLN A O 1
ATOM 690 N N . ASP A 1 85 ? 7.664 -6.380 -3.480 1.00 97.31 85 ASP A N 1
ATOM 691 C CA . ASP A 1 85 ? 7.687 -5.511 -4.657 1.00 97.31 85 ASP A CA 1
ATOM 692 C C . ASP A 1 85 ? 7.534 -6.367 -5.926 1.00 97.31 85 ASP A C 1
ATOM 694 O O . ASP A 1 85 ? 8.161 -7.420 -6.052 1.00 97.31 85 ASP A O 1
ATOM 698 N N . VAL A 1 86 ? 6.682 -5.930 -6.853 1.00 96.81 86 VAL A N 1
ATOM 699 C CA . VAL A 1 86 ? 6.463 -6.566 -8.159 1.00 96.81 86 VAL A CA 1
ATOM 700 C C . VAL A 1 86 ? 6.852 -5.579 -9.246 1.00 96.81 86 VAL A C 1
ATOM 702 O O . VAL A 1 86 ? 6.220 -4.533 -9.378 1.00 96.81 86 VAL A O 1
ATOM 705 N N . ASP A 1 87 ? 7.874 -5.917 -10.024 1.00 94.50 87 ASP A N 1
ATOM 706 C CA . ASP A 1 87 ? 8.287 -5.126 -11.180 1.00 94.50 87 ASP A CA 1
ATOM 707 C C . ASP A 1 87 ? 7.337 -5.359 -12.361 1.00 94.50 87 ASP A C 1
ATOM 709 O O . ASP A 1 87 ? 7.125 -6.492 -12.808 1.00 94.50 87 ASP A O 1
ATOM 713 N N . ILE A 1 88 ? 6.745 -4.270 -12.847 1.00 92.50 88 ILE A N 1
ATOM 714 C CA . ILE A 1 88 ? 5.845 -4.261 -13.995 1.00 92.50 88 ILE A CA 1
ATOM 715 C C . ILE A 1 88 ? 6.501 -3.710 -15.270 1.00 92.50 88 ILE A C 1
ATOM 717 O O . ILE A 1 88 ? 5.878 -3.763 -16.333 1.00 92.50 88 ILE A O 1
ATOM 721 N N . GLU A 1 89 ? 7.753 -3.241 -15.212 1.00 92.50 89 GLU A N 1
ATOM 722 C CA . GLU A 1 89 ? 8.502 -2.737 -16.373 1.00 92.50 89 GLU A CA 1
ATOM 723 C C . GLU A 1 89 ? 8.477 -3.697 -17.576 1.00 92.50 89 GLU A C 1
ATOM 725 O O . GLU A 1 89 ? 8.173 -3.238 -18.686 1.00 92.50 89 GLU A O 1
ATOM 730 N N . PRO A 1 90 ? 8.675 -5.025 -17.411 1.00 87.81 90 PRO A N 1
ATOM 731 C CA . PRO A 1 90 ? 8.685 -5.957 -18.541 1.00 87.81 90 PRO A CA 1
ATOM 732 C C . PRO A 1 90 ? 7.343 -6.077 -19.276 1.00 87.81 90 PRO A C 1
ATOM 734 O O . PRO A 1 90 ? 7.306 -6.518 -20.427 1.00 87.81 90 PRO A O 1
ATOM 737 N N . TYR A 1 91 ? 6.239 -5.72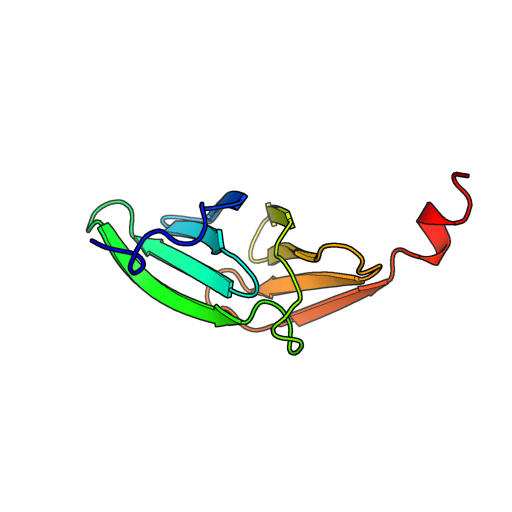2 -18.615 1.00 84.75 91 TYR A N 1
ATOM 738 C CA . TYR A 1 91 ? 4.885 -5.828 -19.162 1.00 84.75 91 TYR A CA 1
ATOM 739 C C . TYR A 1 91 ? 4.424 -4.520 -19.804 1.00 84.75 91 TYR A C 1
ATOM 741 O O . TYR A 1 91 ? 3.700 -4.552 -20.794 1.00 84.75 91 TYR A O 1
ATOM 749 N N . VAL A 1 92 ? 4.864 -3.377 -19.271 1.00 79.19 92 VAL A N 1
ATOM 750 C CA . VAL A 1 92 ? 4.477 -2.050 -19.773 1.00 79.19 92 VAL A CA 1
ATOM 751 C C . VAL A 1 92 ? 5.350 -1.620 -20.954 1.00 79.19 92 VAL A C 1
ATOM 753 O O . VAL A 1 92 ? 4.842 -1.034 -21.904 1.00 79.19 92 VAL A O 1
ATOM 756 N N . SER A 1 93 ? 6.640 -1.966 -20.950 1.00 76.69 93 SER A N 1
ATOM 757 C CA . SER A 1 93 ? 7.565 -1.670 -22.060 1.00 76.69 93 SER A CA 1
ATOM 758 C C . SER A 1 93 ? 7.183 -2.348 -23.380 1.00 76.69 93 SER A C 1
ATOM 760 O O . SER A 1 93 ? 7.540 -1.854 -24.442 1.00 76.69 93 SER A O 1
ATOM 762 N N . LYS A 1 94 ? 6.428 -3.452 -23.327 1.00 64.38 94 LYS A N 1
ATOM 763 C CA . LYS A 1 94 ? 5.916 -4.171 -24.506 1.00 64.38 94 LYS A CA 1
ATOM 764 C C . LYS A 1 94 ? 4.551 -3.675 -24.996 1.00 64.38 94 LYS A C 1
ATOM 766 O O . LYS A 1 94 ? 4.063 -4.178 -26.002 1.00 64.38 94 LYS A O 1
ATOM 771 N N . MET A 1 95 ? 3.910 -2.757 -24.268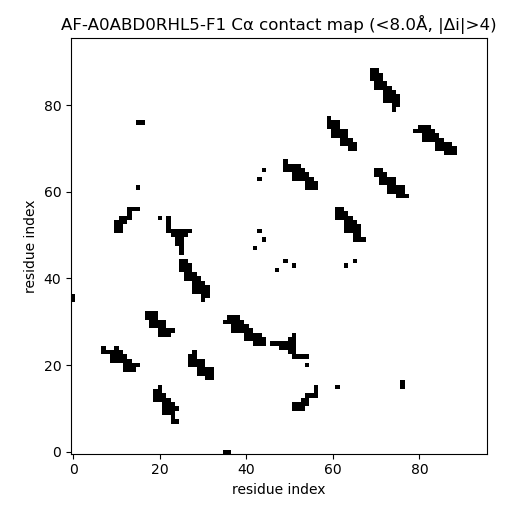 1.00 63.28 95 MET A N 1
ATOM 772 C CA . MET A 1 95 ? 2.616 -2.165 -24.639 1.00 63.28 95 MET A CA 1
ATOM 773 C C . MET A 1 95 ? 2.749 -0.846 -25.418 1.00 63.28 95 MET A C 1
ATOM 775 O O . MET A 1 95 ? 1.726 -0.256 -25.766 1.00 63.28 95 MET A O 1
ATOM 779 N N . LEU A 1 96 ? 3.977 -0.383 -25.673 1.00 54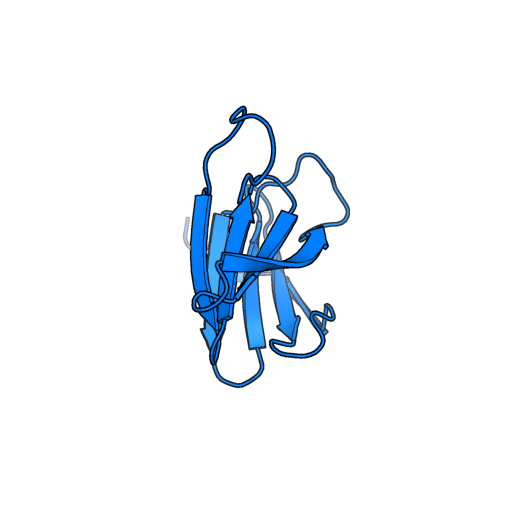.06 96 LEU A N 1
ATOM 780 C CA . LEU A 1 96 ? 4.295 0.819 -26.450 1.00 54.06 96 LEU A CA 1
ATOM 781 C C . LEU A 1 96 ? 4.847 0.464 -27.832 1.00 54.06 96 LEU A C 1
ATOM 783 O O . LEU A 1 96 ? 5.578 -0.547 -27.929 1.00 54.06 96 LEU A O 1
#

Foldseek 3Di:
DDPPDPPWDFQEWDDQPQWIWTWTQQKIFIARPVVRDTPDMDGVDPDRRWGWHYWDDDDQWIWTDIPPAQWIWIAGSPVRDTDDIDGNCVVVVVVD

InterPro domains:
  IPR015943 WD40/YVTN repeat-like-containing domain superfamily [G3DSA:2.130.10.10] (3-93)
  IPR036322 WD40-repeat-containing domain superfamily [SSF50978] (8-88)
  IPR039911 JNK-interacting protein 3/4 [PTHR13886] (1-96)

pLDDT: mean 91.49, std 11.78, range [53.72, 98.62]

Solvent-accessible surface area (backbone atoms only — not comparable to full-atom values): 5621 Å² total; per-residue (Å²): 127,78,97,59,84,86,84,68,70,76,62,33,65,38,74,50,90,88,31,36,42,34,23,40,55,24,28,39,38,36,29,36,73,89,78,59,41,77,79,45,75,48,72,75,45,95,52,76,85,37,31,41,54,45,60,50,70,56,94,62,36,32,38,37,37,39,56,98,48,54,44,39,37,34,25,32,66,84,80,66,41,81,75,47,76,45,77,43,50,83,65,55,68,70,74,108

Secondary structure (DSSP, 8-state):
--SSSSSS---EEEEETTEEEEEETTEEEEEETTTTEEEEEEESSSSTT--EEEEEEETTEEEEEETT-SEEEEEETTT--EEEEEE-HHHHTT--

Radius of gyration: 13.74 Å; Cα contacts (8 Å, |Δi|>4): 195; chains: 1; bounding box: 28×32×42 Å